Protein AF-A0A928SGA4-F1 (afdb_monomer_lite)

Structure (mmCIF, N/CA/C/O backbone):
data_AF-A0A928SGA4-F1
#
_entry.id   AF-A0A928SGA4-F1
#
loop_
_atom_site.group_PDB
_atom_site.id
_atom_site.type_symbol
_atom_site.label_atom_id
_atom_site.label_alt_id
_atom_site.label_comp_id
_atom_site.label_asym_id
_atom_site.label_entity_id
_atom_site.label_seq_id
_atom_site.pdbx_PDB_ins_code
_atom_site.Cartn_x
_atom_site.Cartn_y
_atom_site.Cartn_z
_atom_site.occupancy
_atom_site.B_iso_or_equiv
_atom_site.auth_seq_id
_atom_site.auth_comp_id
_atom_site.auth_asym_id
_atom_site.auth_atom_id
_atom_site.pdbx_PDB_model_num
ATOM 1 N N . MET A 1 1 ? 1.463 10.753 -1.523 1.00 75.00 1 MET A N 1
ATOM 2 C CA . MET A 1 1 ? -0.009 10.830 -1.342 1.00 75.00 1 MET A CA 1
ATOM 3 C C . MET A 1 1 ? -0.497 9.677 -0.472 1.00 75.00 1 MET A C 1
ATOM 5 O O . MET A 1 1 ? -1.092 9.955 0.563 1.00 75.00 1 MET A O 1
ATOM 9 N N . GLU A 1 2 ? -0.169 8.426 -0.816 1.00 90.50 2 GLU A N 1
ATOM 10 C CA . GLU A 1 2 ? -0.588 7.247 -0.035 1.00 90.50 2 GLU A CA 1
ATOM 11 C C . GLU A 1 2 ? -0.092 7.242 1.413 1.00 90.50 2 GLU A C 1
ATOM 13 O O . GLU A 1 2 ? -0.875 6.960 2.307 1.00 90.50 2 GLU A O 1
ATOM 18 N N . GLU A 1 3 ? 1.137 7.686 1.693 1.00 92.69 3 GLU A N 1
ATOM 19 C CA . GLU A 1 3 ? 1.624 7.798 3.081 1.00 92.69 3 GLU A CA 1
ATOM 20 C C . GLU A 1 3 ? 0.769 8.746 3.946 1.00 92.69 3 GLU A C 1
ATOM 22 O O . GLU A 1 3 ? 0.614 8.552 5.150 1.00 92.69 3 GLU A O 1
ATOM 27 N N . LYS A 1 4 ? 0.191 9.802 3.355 1.00 96.12 4 LYS A N 1
ATOM 28 C CA . LYS A 1 4 ? -0.740 10.684 4.075 1.00 96.12 4 LYS A CA 1
ATOM 29 C C . LYS A 1 4 ? -2.081 9.982 4.287 1.00 96.12 4 LYS A C 1
ATOM 31 O O . LYS A 1 4 ? -2.623 10.068 5.380 1.00 96.12 4 LYS A O 1
ATOM 36 N N . ARG A 1 5 ? -2.575 9.267 3.270 1.00 96.81 5 ARG A N 1
ATOM 37 C CA . ARG A 1 5 ? -3.817 8.487 3.343 1.00 96.81 5 ARG A CA 1
ATOM 38 C C . ARG A 1 5 ? -3.736 7.410 4.426 1.00 96.81 5 ARG A C 1
ATOM 40 O O . ARG A 1 5 ? -4.609 7.378 5.280 1.00 96.81 5 ARG A O 1
ATOM 47 N N . ALA A 1 6 ? -2.665 6.618 4.438 1.00 97.44 6 ALA A N 1
ATOM 48 C CA . ALA A 1 6 ? -2.412 5.593 5.447 1.00 97.44 6 ALA A CA 1
ATOM 49 C C . ALA A 1 6 ? -2.378 6.185 6.861 1.00 97.44 6 ALA A C 1
ATOM 51 O O . ALA A 1 6 ? -3.097 5.723 7.740 1.00 97.44 6 ALA A O 1
ATOM 52 N N . ARG A 1 7 ? -1.610 7.265 7.074 1.00 97.81 7 ARG A N 1
ATOM 53 C CA . ARG A 1 7 ? -1.540 7.934 8.385 1.00 97.81 7 ARG A CA 1
ATOM 54 C C . ARG A 1 7 ? -2.886 8.477 8.848 1.00 97.81 7 ARG A C 1
ATOM 56 O O . ARG A 1 7 ? -3.217 8.343 10.020 1.00 97.81 7 ARG A O 1
ATOM 63 N N . THR A 1 8 ? -3.651 9.099 7.953 1.00 98.25 8 THR A N 1
ATOM 64 C CA . THR A 1 8 ? -4.989 9.597 8.287 1.00 98.25 8 THR A CA 1
ATOM 65 C C . THR A 1 8 ? -5.939 8.447 8.604 1.00 98.25 8 THR A C 1
ATOM 67 O O . THR A 1 8 ? -6.649 8.537 9.597 1.00 98.25 8 THR A O 1
ATOM 70 N N . ALA A 1 9 ? -5.920 7.366 7.821 1.00 98.19 9 ALA A N 1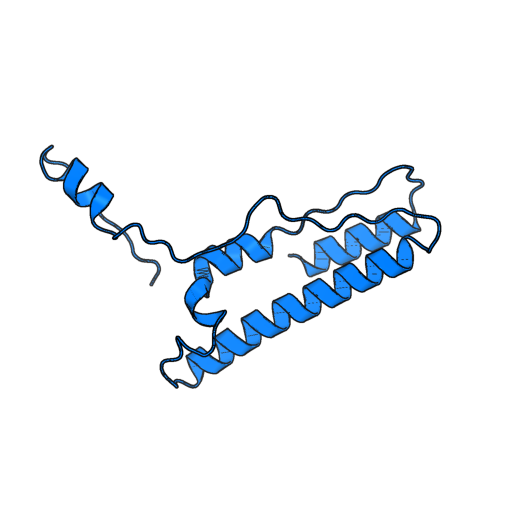
ATOM 71 C CA . ALA A 1 9 ? -6.756 6.196 8.066 1.00 98.19 9 ALA A CA 1
ATOM 72 C C . ALA A 1 9 ? -6.464 5.571 9.438 1.00 98.19 9 ALA A C 1
ATOM 74 O O . ALA A 1 9 ? -7.374 5.451 10.250 1.00 98.19 9 ALA A O 1
ATOM 75 N N . LEU A 1 10 ? -5.190 5.297 9.742 1.00 98.12 10 LEU A N 1
ATOM 76 C CA . LEU A 1 10 ? -4.770 4.786 11.052 1.00 98.12 10 LEU A CA 1
ATOM 77 C C . LEU A 1 10 ? -5.130 5.728 12.205 1.00 98.12 10 LEU A C 1
ATOM 79 O O . LEU A 1 10 ? -5.496 5.268 13.280 1.00 98.12 10 LEU A O 1
ATOM 83 N N . GLY A 1 11 ? -5.005 7.042 12.002 1.00 98.38 11 GLY A N 1
ATOM 84 C CA . GLY A 1 11 ? -5.412 8.026 13.001 1.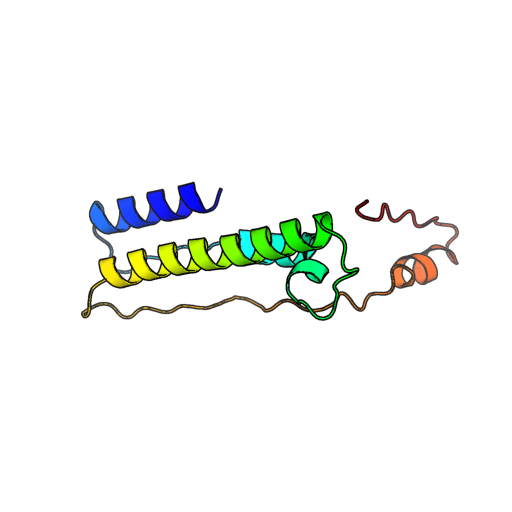00 98.38 11 GLY A CA 1
ATOM 85 C C . GLY A 1 11 ? -6.901 7.922 13.319 1.00 98.38 11 GLY A C 1
ATOM 86 O O . GLY A 1 11 ? -7.263 7.824 14.484 1.00 98.38 11 GLY A O 1
ATOM 87 N N . LEU A 1 12 ? -7.747 7.867 12.288 1.00 98.50 12 LEU A N 1
ATOM 88 C CA . LEU A 1 12 ? -9.197 7.760 12.451 1.00 98.50 12 LEU A CA 1
ATOM 89 C C . LEU A 1 12 ? -9.622 6.424 13.067 1.00 98.50 12 LEU A C 1
ATOM 91 O O . LEU A 1 12 ? -10.487 6.429 13.934 1.00 98.50 12 LEU A O 1
ATOM 95 N N . MET A 1 13 ? -8.986 5.307 12.690 1.00 98.25 13 MET A N 1
ATOM 96 C CA . MET A 1 13 ? -9.249 3.996 13.307 1.00 98.25 13 MET A CA 1
ATOM 97 C C . MET A 1 13 ? -9.012 4.003 14.823 1.00 98.25 13 MET A C 1
ATOM 99 O O . MET A 1 13 ? -9.712 3.298 15.543 1.00 98.25 13 MET A O 1
ATOM 103 N N . LYS A 1 14 ? -8.050 4.813 15.292 1.00 97.69 14 LYS A N 1
ATOM 104 C CA . LYS A 1 14 ? -7.667 4.939 16.707 1.00 97.69 14 LYS A CA 1
ATOM 105 C C . LYS A 1 14 ? -8.541 5.889 17.510 1.00 97.69 14 LYS A C 1
ATOM 107 O O . LYS A 1 14 ? -8.656 5.726 18.722 1.00 97.69 14 LYS A O 1
ATOM 112 N N . THR A 1 15 ? -9.043 6.950 16.883 1.00 98.12 15 THR A N 1
ATOM 113 C CA . THR A 1 15 ? -9.656 8.070 17.613 1.00 98.12 15 THR A CA 1
ATOM 114 C C . THR A 1 15 ? -11.165 8.136 17.481 1.00 98.12 15 THR A C 1
ATOM 116 O O . THR A 1 15 ? -11.803 8.725 18.349 1.00 98.12 15 THR A O 1
ATOM 119 N N . GLU A 1 16 ? -11.735 7.558 16.426 1.00 97.81 16 GLU A N 1
ATOM 120 C CA . GLU A 1 16 ? -13.172 7.600 16.167 1.00 97.81 16 GLU A CA 1
ATOM 121 C C . GLU A 1 16 ? -13.814 6.232 16.426 1.00 97.81 16 GLU A C 1
ATOM 123 O O . GLU A 1 16 ? -13.220 5.206 16.092 1.00 97.81 16 GLU A O 1
ATOM 128 N N . PRO A 1 17 ? -15.038 6.180 16.975 1.00 96.94 17 PRO A N 1
ATOM 129 C CA . PRO A 1 17 ? -15.804 4.942 17.007 1.00 96.94 17 PRO A CA 1
ATOM 130 C C . PRO A 1 17 ? -16.248 4.555 15.587 1.00 96.94 17 PRO A C 1
ATOM 132 O O . PRO A 1 17 ? -16.715 5.403 14.823 1.00 96.94 17 PRO A O 1
ATOM 135 N N . TRP A 1 18 ? -16.147 3.273 15.236 1.00 97.88 18 TRP A N 1
ATOM 136 C CA . TRP A 1 18 ? -16.601 2.747 13.948 1.00 97.88 18 TRP A CA 1
ATOM 137 C C . TRP A 1 18 ? -17.182 1.335 14.093 1.00 97.88 18 TRP A C 1
ATOM 139 O O . TRP A 1 18 ? -16.606 0.490 14.767 1.00 97.88 18 TRP A O 1
ATOM 149 N N . ASP A 1 19 ? -18.306 1.074 13.418 1.00 97.62 19 ASP A N 1
ATOM 150 C CA . ASP A 1 19 ? -18.837 -0.285 13.194 1.00 97.62 19 ASP A CA 1
ATOM 151 C C . ASP A 1 19 ? -18.361 -0.859 11.844 1.00 97.62 19 ASP A C 1
ATOM 153 O O . ASP A 1 19 ? -18.372 -2.065 11.608 1.00 97.62 19 ASP A O 1
ATOM 157 N N . MET A 1 20 ? -17.946 0.026 10.930 1.00 97.88 20 MET A N 1
ATOM 158 C CA . MET A 1 20 ? -17.401 -0.284 9.612 1.00 97.88 20 MET A CA 1
ATOM 159 C C . MET A 1 20 ? -16.389 0.795 9.222 1.00 97.88 20 MET A C 1
ATOM 161 O O . MET A 1 20 ? -16.691 1.987 9.289 1.00 97.88 20 MET A O 1
ATOM 165 N N . PHE A 1 21 ? -15.214 0.379 8.752 1.00 98.38 21 PHE A N 1
ATOM 166 C CA . PHE A 1 21 ? -14.169 1.276 8.264 1.00 98.38 21 PHE A CA 1
ATOM 167 C C . PHE A 1 21 ? -13.720 0.865 6.857 1.00 98.38 21 PHE A C 1
ATOM 169 O O . PHE A 1 21 ? -13.566 -0.320 6.568 1.00 98.38 21 PHE A O 1
ATOM 176 N N . MET A 1 22 ? -13.501 1.839 5.970 1.00 98.06 22 MET A N 1
ATOM 177 C CA . MET A 1 22 ? -13.025 1.596 4.606 1.00 98.06 22 MET A CA 1
ATOM 178 C C . MET A 1 22 ? -11.979 2.630 4.201 1.00 98.06 22 MET A C 1
ATOM 180 O O . MET A 1 22 ? -12.154 3.834 4.390 1.00 98.06 22 MET A O 1
ATOM 184 N N . VAL A 1 23 ? -10.917 2.153 3.558 1.00 97.69 23 VAL A N 1
ATOM 185 C CA . VAL A 1 23 ? -9.898 2.982 2.916 1.00 97.69 23 VAL A CA 1
ATOM 186 C C . VAL A 1 23 ? -9.572 2.411 1.538 1.00 97.69 23 VAL A C 1
ATOM 188 O O . VAL A 1 23 ? -9.473 1.203 1.361 1.00 97.69 23 VAL A O 1
ATOM 191 N N . VAL A 1 24 ? -9.404 3.295 0.554 1.00 97.12 24 VAL A N 1
ATOM 192 C CA . VAL A 1 24 ? -9.055 2.933 -0.829 1.00 97.12 24 VAL A CA 1
ATOM 193 C C . VAL A 1 24 ? -7.718 3.566 -1.183 1.00 97.12 24 VAL A C 1
ATOM 195 O O . VAL A 1 24 ? -7.593 4.788 -1.087 1.00 97.12 24 VAL A O 1
ATOM 198 N N . PHE A 1 25 ? -6.741 2.774 -1.623 1.00 96.75 25 PHE A N 1
ATOM 199 C CA . PHE A 1 25 ? -5.458 3.256 -2.146 1.00 96.75 25 PHE A CA 1
ATOM 200 C C . PHE A 1 25 ? -5.498 3.237 -3.671 1.00 96.75 25 PHE A C 1
ATOM 202 O O .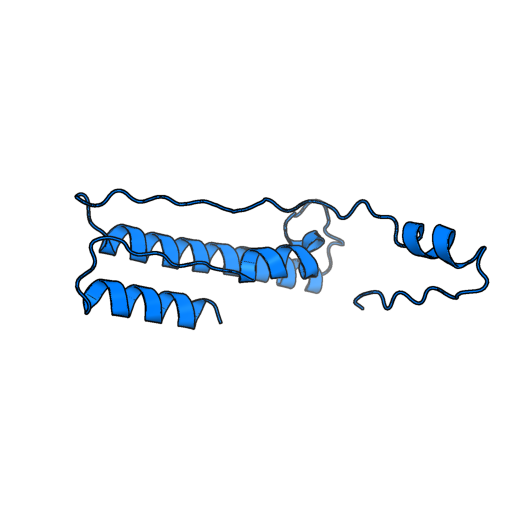 PHE A 1 25 ? -5.789 2.207 -4.262 1.00 96.75 25 PHE A O 1
ATOM 209 N N . THR A 1 26 ? -5.218 4.372 -4.315 1.00 95.00 26 THR A N 1
ATOM 210 C CA . THR A 1 26 ? -5.394 4.520 -5.777 1.00 95.00 26 THR A CA 1
ATOM 211 C C . THR A 1 26 ? -4.083 4.609 -6.549 1.00 95.00 26 THR A C 1
ATOM 213 O O . THR A 1 26 ? -4.079 4.639 -7.776 1.00 95.00 26 THR A O 1
ATOM 216 N N . ALA A 1 27 ? -2.947 4.687 -5.857 1.00 93.62 27 ALA A N 1
ATOM 217 C CA . ALA A 1 27 ? -1.658 4.821 -6.525 1.00 93.62 27 ALA A CA 1
ATOM 218 C C . ALA A 1 27 ? -1.186 3.528 -7.209 1.00 93.62 27 ALA A C 1
ATOM 220 O O . ALA A 1 27 ? -0.415 3.632 -8.156 1.00 93.62 27 ALA A O 1
ATOM 221 N N . THR A 1 28 ? -1.664 2.350 -6.792 1.00 93.50 28 THR A N 1
ATOM 222 C CA . THR A 1 28 ? -1.360 1.066 -7.452 1.00 93.50 28 THR A CA 1
ATOM 223 C C . THR A 1 28 ? -1.832 1.054 -8.905 1.00 93.50 28 THR A C 1
ATOM 225 O O . THR A 1 28 ? -1.062 0.702 -9.792 1.00 93.50 28 THR A O 1
ATOM 228 N N . ASP A 1 29 ? -3.050 1.532 -9.161 1.00 93.69 29 ASP A N 1
ATOM 229 C CA . ASP A 1 29 ? -3.609 1.684 -10.508 1.00 93.69 29 ASP A CA 1
ATOM 230 C C . ASP A 1 29 ? -2.779 2.650 -11.371 1.00 93.69 29 ASP A C 1
ATOM 232 O O . ASP A 1 29 ? -2.314 2.303 -12.455 1.00 93.69 29 ASP A O 1
ATOM 236 N N . ARG A 1 30 ? -2.477 3.843 -10.843 1.00 91.88 30 ARG A N 1
ATOM 237 C CA . ARG A 1 30 ? -1.662 4.841 -11.558 1.00 91.88 30 ARG A CA 1
ATOM 238 C C . ARG A 1 30 ? -0.264 4.324 -11.866 1.00 91.88 30 ARG A C 1
ATOM 240 O O . ARG A 1 30 ? 0.255 4.557 -12.952 1.00 91.88 30 ARG A O 1
ATOM 247 N N . MET A 1 31 ? 0.355 3.626 -10.920 1.00 91.62 31 MET A N 1
ATOM 248 C CA . ME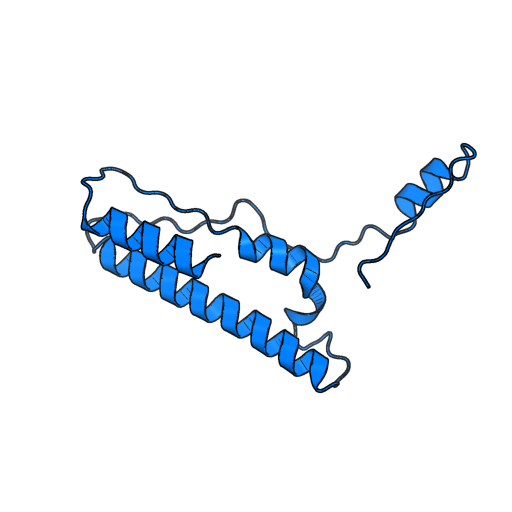T A 1 31 ? 1.642 2.984 -11.155 1.00 91.62 31 MET A CA 1
ATOM 249 C C . MET A 1 31 ? 1.538 1.905 -12.220 1.00 91.62 31 MET A C 1
ATOM 251 O O . MET A 1 31 ? 2.418 1.824 -13.069 1.00 91.62 31 MET A O 1
ATOM 255 N N . GLY A 1 32 ? 0.457 1.130 -12.219 1.00 90.25 32 GLY A N 1
ATOM 256 C CA . GLY A 1 32 ? 0.146 0.208 -13.300 1.00 90.25 32 GLY A CA 1
ATOM 257 C C . GLY A 1 32 ? 0.081 0.917 -14.653 1.00 90.25 32 GLY A C 1
ATOM 258 O O . GLY A 1 32 ? 0.711 0.463 -15.596 1.00 90.25 32 GLY A O 1
ATOM 259 N N . HIS A 1 33 ? -0.585 2.068 -14.746 1.00 90.06 33 HIS A N 1
ATOM 260 C CA . HIS A 1 33 ? -0.702 2.820 -15.997 1.00 90.06 33 HIS A CA 1
ATOM 261 C C . HIS A 1 33 ? 0.608 3.439 -16.502 1.00 90.06 33 HIS A C 1
ATOM 263 O O . HIS A 1 33 ? 0.863 3.400 -17.704 1.00 90.06 33 HIS A O 1
ATOM 269 N N . TYR A 1 34 ? 1.430 4.012 -15.619 1.00 89.56 34 TYR A N 1
ATOM 270 C CA . TYR A 1 34 ? 2.633 4.755 -16.025 1.00 89.56 34 TYR A CA 1
ATOM 271 C C . TYR A 1 34 ? 3.922 3.936 -15.980 1.00 89.56 34 TYR A C 1
ATOM 273 O O . TYR A 1 34 ? 4.874 4.247 -16.686 1.00 89.56 34 TYR A O 1
ATOM 281 N N . LEU A 1 35 ? 3.978 2.914 -15.129 1.00 91.81 35 LEU A N 1
ATOM 282 C CA . LEU A 1 35 ? 5.206 2.192 -14.798 1.00 91.81 35 LEU A CA 1
ATOM 283 C C . LEU A 1 35 ? 5.059 0.682 -15.015 1.00 91.81 35 LEU A C 1
ATOM 285 O O . LEU A 1 35 ? 5.818 -0.093 -14.429 1.00 91.81 35 LEU A O 1
ATOM 289 N N . TRP A 1 36 ? 4.106 0.247 -15.850 1.00 89.50 36 TRP A N 1
ATOM 290 C CA . TRP A 1 36 ? 3.872 -1.170 -16.155 1.00 89.50 36 TRP A CA 1
ATOM 291 C C . TRP A 1 36 ? 5.156 -1.960 -16.466 1.00 89.50 36 TRP A C 1
ATOM 293 O O . TRP A 1 36 ? 5.354 -2.993 -15.821 1.00 89.50 36 TRP A O 1
ATOM 303 N N . PRO A 1 37 ? 6.074 -1.481 -17.339 1.00 89.31 37 PRO A N 1
ATOM 304 C CA . PRO A 1 37 ? 7.278 -2.243 -17.689 1.00 89.31 37 PRO A CA 1
ATOM 305 C C . PRO A 1 37 ? 8.183 -2.529 -16.484 1.00 89.31 37 PRO A C 1
ATOM 307 O O . PRO A 1 37 ? 8.823 -3.570 -16.401 1.00 89.31 37 PRO A O 1
ATOM 310 N N . TYR A 1 38 ? 8.190 -1.642 -15.490 1.00 91.88 38 TYR A N 1
ATOM 311 C CA . TYR A 1 38 ? 9.045 -1.764 -14.310 1.00 91.88 38 TYR A CA 1
ATOM 312 C C . TYR A 1 38 ? 8.475 -2.710 -13.242 1.00 91.88 38 TYR A C 1
ATOM 314 O O . TYR A 1 38 ? 9.126 -2.954 -12.227 1.00 91.88 38 TYR A O 1
ATOM 322 N N . HIS A 1 39 ? 7.281 -3.283 -13.440 1.00 88.75 39 HIS A N 1
ATOM 323 C CA . HIS A 1 39 ? 6.708 -4.262 -12.507 1.00 88.75 39 HIS A CA 1
ATOM 324 C C . HIS A 1 39 ? 7.342 -5.654 -12.644 1.00 88.75 39 HIS A C 1
ATOM 326 O O . HIS A 1 39 ? 7.188 -6.485 -11.746 1.00 88.75 39 HIS A O 1
ATOM 332 N N . ARG A 1 40 ? 8.055 -5.938 -13.744 1.00 81.94 40 ARG A N 1
ATOM 333 C CA . ARG A 1 40 ? 8.637 -7.257 -14.017 1.00 81.94 40 ARG A CA 1
ATOM 334 C C . ARG A 1 40 ? 10.084 -7.147 -14.485 1.00 81.94 40 ARG A C 1
ATOM 336 O O . ARG A 1 40 ? 10.389 -6.411 -15.408 1.00 81.94 40 ARG A O 1
ATOM 343 N N . LEU A 1 41 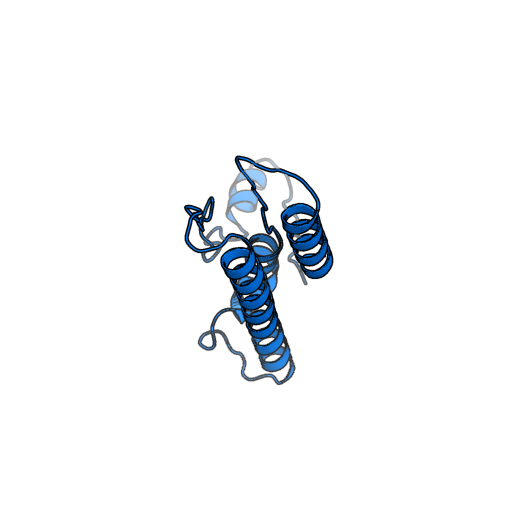? 10.965 -7.968 -13.908 1.00 74.88 41 LEU A N 1
ATOM 344 C CA . LEU A 1 41 ? 12.376 -8.049 -14.318 1.00 74.88 41 LEU A CA 1
ATOM 345 C C . LEU A 1 41 ? 12.580 -8.548 -15.755 1.00 74.88 41 LEU A C 1
ATOM 347 O O . LEU A 1 41 ? 13.621 -8.278 -16.343 1.00 74.88 41 LEU A O 1
ATOM 351 N N . VAL A 1 42 ? 11.605 -9.269 -16.318 1.00 76.38 42 VAL A N 1
ATOM 352 C CA . VAL A 1 42 ? 11.704 -9.811 -17.684 1.00 76.38 42 VAL A CA 1
ATOM 353 C C . VAL A 1 42 ? 11.698 -8.728 -18.766 1.00 76.38 42 VAL A C 1
ATOM 355 O O . VAL A 1 42 ? 12.171 -8.993 -19.864 1.00 76.38 42 VAL A O 1
ATOM 358 N N . ASP A 1 43 ? 11.232 -7.520 -18.439 1.00 76.81 43 ASP A N 1
ATOM 359 C CA . ASP A 1 43 ? 11.113 -6.393 -19.369 1.00 76.81 43 ASP A CA 1
ATOM 360 C C . ASP A 1 43 ? 12.275 -5.385 -19.206 1.00 76.81 43 ASP A C 1
ATOM 362 O O . ASP A 1 43 ? 12.170 -4.225 -19.604 1.00 76.81 43 ASP A O 1
ATOM 366 N N . SER A 1 44 ? 13.381 -5.810 -18.578 1.00 83.50 44 SER A N 1
ATOM 367 C CA . SER A 1 44 ? 14.557 -4.970 -18.334 1.00 83.50 44 SER A CA 1
ATOM 368 C C . SER A 1 44 ? 15.408 -4.767 -19.583 1.00 83.50 44 SER A C 1
ATOM 370 O O . SER A 1 44 ? 15.787 -5.728 -20.249 1.00 83.50 44 SER A O 1
ATOM 372 N N . ASP A 1 45 ? 15.791 -3.516 -19.845 1.00 86.69 45 ASP A N 1
ATOM 373 C CA . ASP A 1 45 ? 16.817 -3.160 -20.836 1.00 86.69 45 ASP A CA 1
ATOM 374 C C . ASP A 1 45 ? 18.251 -3.230 -20.267 1.00 86.69 45 ASP A C 1
ATOM 376 O O . ASP A 1 45 ? 19.225 -2.986 -20.980 1.00 86.69 45 ASP A O 1
ATOM 380 N N . GLY A 1 46 ? 18.393 -3.583 -18.983 1.00 87.25 46 GLY A N 1
ATOM 381 C CA . GLY A 1 46 ? 19.669 -3.672 -18.274 1.00 87.25 46 GLY A CA 1
ATOM 382 C C . GLY A 1 46 ? 20.271 -2.329 -17.847 1.00 87.25 46 GLY A C 1
ATOM 383 O O . GLY A 1 46 ? 21.344 -2.332 -17.241 1.00 87.25 46 GLY A O 1
ATOM 384 N N . SER A 1 47 ? 19.613 -1.199 -18.123 1.00 93.38 47 SER A N 1
ATOM 385 C CA . SER A 1 47 ? 20.108 0.125 -17.739 1.00 93.38 47 SER A CA 1
ATOM 386 C C . SER A 1 47 ? 20.024 0.356 -16.220 1.00 93.38 47 SER A C 1
ATOM 388 O O . SER A 1 47 ? 19.107 -0.154 -15.559 1.00 93.38 47 SER A O 1
ATOM 390 N N . PRO A 1 48 ? 20.963 1.123 -15.629 1.00 93.69 48 PRO A N 1
ATOM 391 C CA . PRO A 1 48 ? 20.868 1.551 -14.233 1.00 93.69 48 PRO A CA 1
ATOM 392 C C . PRO A 1 48 ? 19.544 2.259 -13.922 1.00 93.69 48 PRO A C 1
ATOM 394 O O . PRO A 1 48 ? 18.916 1.962 -12.908 1.00 93.69 48 PRO A O 1
ATOM 397 N N . GLU A 1 49 ? 19.079 3.123 -14.823 1.00 93.12 49 GLU A N 1
ATOM 398 C CA . GLU A 1 49 ? 17.835 3.881 -14.688 1.00 93.12 49 GLU A CA 1
ATOM 399 C C . GLU A 1 49 ? 16.614 2.955 -14.612 1.00 93.12 49 GLU A C 1
ATOM 401 O O . GLU A 1 49 ? 15.738 3.133 -13.761 1.00 93.12 49 GLU A O 1
ATOM 406 N N . TRP A 1 50 ? 16.566 1.915 -15.452 1.00 93.19 50 TRP A N 1
ATOM 407 C CA . TRP A 1 50 ? 15.504 0.913 -15.389 1.00 93.19 50 TRP A CA 1
ATOM 408 C C . TRP A 1 50 ? 15.513 0.179 -14.046 1.00 93.19 50 TRP A C 1
ATOM 410 O O . TRP A 1 50 ? 14.457 -0.026 -13.442 1.00 93.19 50 TRP A O 1
ATOM 420 N N . GLN A 1 51 ? 16.696 -0.197 -13.546 1.00 92.88 51 GLN A N 1
ATOM 421 C CA . GLN A 1 51 ? 16.831 -0.889 -12.260 1.00 92.88 51 GLN A CA 1
ATOM 422 C C . GLN A 1 51 ? 16.391 -0.005 -11.090 1.00 92.88 51 GLN A C 1
ATOM 424 O O . GLN A 1 51 ? 15.713 -0.491 -10.182 1.00 92.88 51 GLN A O 1
ATOM 429 N N . GLU A 1 52 ? 16.720 1.286 -11.117 1.00 94.69 52 GLU A N 1
ATOM 430 C CA . GLU A 1 52 ? 16.259 2.257 -10.122 1.00 94.69 52 GLU A CA 1
ATOM 431 C C . GLU A 1 52 ? 14.730 2.375 -10.112 1.00 94.69 52 GLU A C 1
ATOM 433 O O . GLU A 1 52 ? 14.113 2.304 -9.046 1.00 94.69 52 GLU A O 1
ATOM 438 N N . LEU A 1 53 ? 14.096 2.474 -11.285 1.00 94.81 53 LEU A N 1
ATOM 439 C CA . LEU A 1 53 ? 12.636 2.543 -11.401 1.00 94.81 53 LEU A CA 1
ATOM 440 C C . LEU A 1 53 ? 11.957 1.243 -10.958 1.00 94.81 53 LEU A C 1
ATOM 442 O O . LEU A 1 53 ? 10.975 1.289 -10.214 1.00 94.81 53 LEU A O 1
ATOM 446 N N . HIS A 1 54 ? 12.499 0.084 -11.333 1.00 94.75 54 HIS A N 1
ATOM 447 C CA . HIS A 1 54 ? 12.020 -1.214 -10.857 1.00 94.75 54 HIS A CA 1
ATOM 448 C C . HIS A 1 54 ? 12.082 -1.318 -9.329 1.00 94.75 54 HIS A C 1
ATOM 450 O O . HIS A 1 54 ? 11.111 -1.717 -8.676 1.00 94.75 54 HIS A O 1
ATOM 456 N N . GLN A 1 55 ? 13.206 -0.912 -8.735 1.00 95.25 55 GLN A N 1
ATOM 457 C CA . GLN A 1 55 ? 13.356 -0.882 -7.285 1.00 95.25 55 GLN A CA 1
ATOM 458 C C . GLN A 1 55 ? 12.371 0.092 -6.641 1.00 95.25 55 GLN A C 1
ATOM 460 O O . GLN A 1 55 ? 11.734 -0.273 -5.655 1.00 95.25 55 GLN A O 1
ATOM 465 N N . ALA A 1 56 ? 12.185 1.290 -7.198 1.00 95.44 56 ALA A N 1
ATOM 466 C CA . ALA A 1 56 ? 11.229 2.268 -6.687 1.00 95.44 56 ALA A CA 1
ATOM 467 C C . ALA A 1 56 ? 9.788 1.732 -6.709 1.00 95.44 56 ALA A C 1
ATOM 469 O O . ALA A 1 56 ? 9.072 1.855 -5.711 1.00 95.44 56 ALA A O 1
ATOM 470 N N . VAL A 1 57 ? 9.383 1.069 -7.799 1.00 95.31 57 VAL A N 1
ATOM 471 C CA . VAL A 1 57 ? 8.077 0.401 -7.909 1.00 95.31 57 VAL A CA 1
ATOM 472 C C . VAL A 1 57 ? 7.927 -0.665 -6.829 1.00 95.31 57 VAL A C 1
ATOM 474 O O . VAL A 1 57 ? 6.943 -0.664 -6.089 1.00 95.31 57 VAL A O 1
ATOM 477 N N . ARG A 1 58 ? 8.925 -1.539 -6.665 1.00 95.25 58 ARG A N 1
ATOM 478 C CA . ARG A 1 58 ? 8.910 -2.579 -5.629 1.00 95.25 58 ARG A CA 1
ATOM 479 C C . ARG A 1 58 ? 8.823 -1.992 -4.218 1.00 95.25 58 ARG A C 1
ATOM 481 O O . ARG A 1 58 ? 8.043 -2.478 -3.403 1.00 95.25 58 ARG A O 1
ATOM 488 N N . GLN A 1 59 ? 9.602 -0.951 -3.926 1.00 96.19 59 GLN A N 1
ATOM 489 C CA . GLN A 1 59 ? 9.606 -0.286 -2.620 1.00 96.19 59 GLN A CA 1
ATOM 490 C C . GLN A 1 59 ? 8.263 0.372 -2.302 1.00 96.19 59 GLN A C 1
ATOM 492 O O . GLN A 1 59 ? 7.829 0.353 -1.153 1.00 96.19 59 GLN A O 1
ATOM 497 N N . PHE A 1 60 ? 7.571 0.914 -3.304 1.00 95.69 60 PHE A N 1
ATOM 498 C CA . PHE A 1 60 ? 6.220 1.426 -3.110 1.00 95.69 60 PHE A CA 1
ATOM 499 C C . PHE A 1 60 ? 5.252 0.328 -2.643 1.00 95.69 60 PHE A C 1
ATOM 501 O O . PHE A 1 60 ? 4.531 0.545 -1.671 1.00 95.69 60 PHE A O 1
ATOM 508 N N . TYR A 1 61 ? 5.250 -0.844 -3.290 1.00 95.31 61 TYR A N 1
ATOM 509 C CA . TYR A 1 61 ? 4.360 -1.941 -2.892 1.00 95.31 61 TYR A CA 1
ATOM 510 C C . TYR A 1 61 ? 4.676 -2.459 -1.489 1.00 95.31 61 TYR A C 1
ATOM 512 O O . TYR A 1 61 ? 3.749 -2.720 -0.734 1.00 95.31 61 TYR A O 1
ATOM 520 N N . ILE A 1 62 ? 5.958 -2.535 -1.113 1.00 96.94 62 ILE A N 1
ATOM 521 C CA . ILE A 1 62 ? 6.367 -2.903 0.253 1.00 96.94 62 ILE A CA 1
ATOM 522 C C . ILE A 1 62 ? 5.813 -1.906 1.271 1.00 96.94 62 ILE A C 1
ATOM 524 O O . ILE A 1 62 ? 5.168 -2.306 2.230 1.00 96.94 62 ILE A O 1
ATOM 528 N N . LYS A 1 63 ? 5.990 -0.601 1.041 1.00 96.75 63 LYS A N 1
ATOM 529 C CA . LYS A 1 63 ? 5.449 0.430 1.940 1.00 96.75 63 LYS A CA 1
ATOM 530 C C . LYS A 1 63 ? 3.925 0.389 2.042 1.00 96.75 63 LYS A C 1
ATOM 532 O O . LYS A 1 63 ? 3.363 0.701 3.090 1.00 96.75 63 LYS A O 1
ATOM 537 N N . LEU A 1 64 ? 3.246 0.072 0.940 1.00 96.44 64 LEU A N 1
ATOM 538 C CA . LEU A 1 64 ? 1.796 -0.077 0.939 1.00 96.44 64 LEU A CA 1
ATOM 539 C C . LEU A 1 64 ? 1.366 -1.311 1.743 1.00 96.44 64 LEU A C 1
ATOM 541 O O . LEU A 1 64 ? 0.433 -1.210 2.533 1.00 96.44 64 LEU A O 1
ATOM 545 N N . ASP A 1 65 ? 2.065 -2.434 1.580 1.00 97.38 65 ASP A N 1
ATOM 546 C CA . ASP A 1 65 ? 1.851 -3.662 2.351 1.00 97.38 65 ASP A CA 1
ATOM 547 C C . ASP A 1 65 ? 2.067 -3.432 3.856 1.00 97.38 65 ASP A C 1
ATOM 549 O O . ASP A 1 65 ? 1.200 -3.764 4.659 1.00 97.38 65 ASP A O 1
ATOM 553 N N . GLU A 1 66 ? 3.140 -2.735 4.242 1.00 98.00 66 GLU A N 1
ATOM 554 C CA . GLU A 1 66 ? 3.397 -2.328 5.632 1.00 98.00 66 GLU A CA 1
ATOM 555 C C . GLU A 1 66 ? 2.255 -1.474 6.206 1.00 98.00 66 GLU A C 1
ATOM 557 O O . GLU A 1 66 ? 1.820 -1.680 7.341 1.00 98.00 66 GLU A O 1
ATOM 562 N N . ALA A 1 67 ? 1.734 -0.524 5.422 1.00 97.19 67 ALA A N 1
ATOM 563 C CA . ALA A 1 67 ? 0.603 0.301 5.834 1.00 97.19 67 ALA A CA 1
ATOM 564 C C . ALA A 1 67 ? -0.679 -0.527 6.015 1.00 97.19 67 ALA A C 1
ATOM 566 O O . ALA A 1 67 ? -1.411 -0.311 6.983 1.00 97.19 67 ALA A O 1
ATOM 567 N N . VAL A 1 68 ? -0.945 -1.476 5.112 1.00 97.38 68 VAL A N 1
ATOM 568 C CA . VAL A 1 68 ? -2.067 -2.419 5.229 1.00 97.38 68 VAL A CA 1
ATOM 569 C C . VAL A 1 68 ? -1.907 -3.292 6.471 1.00 97.38 68 VAL A C 1
ATOM 571 O O . VAL A 1 68 ? -2.847 -3.388 7.257 1.00 97.38 68 VAL A O 1
ATOM 574 N N . GLY A 1 69 ? -0.715 -3.838 6.713 1.00 98.00 69 GLY A N 1
ATOM 575 C CA . GLY A 1 69 ? -0.402 -4.620 7.909 1.00 98.00 69 GLY A CA 1
ATOM 576 C C . GLY A 1 69 ? -0.643 -3.846 9.205 1.00 98.00 69 GLY A C 1
ATOM 577 O O . GLY A 1 69 ? -1.255 -4.373 10.132 1.00 98.00 69 GLY A O 1
ATOM 578 N N . ALA A 1 70 ? -0.254 -2.569 9.254 1.00 98.25 70 ALA A N 1
ATOM 579 C CA . ALA A 1 70 ? -0.508 -1.712 10.411 1.00 98.25 70 ALA A CA 1
ATOM 580 C C . ALA A 1 70 ? -2.009 -1.479 10.668 1.00 98.25 70 ALA A C 1
ATOM 582 O O . ALA A 1 70 ? -2.427 -1.424 11.822 1.00 98.25 70 ALA A O 1
ATOM 583 N N . MET A 1 71 ? -2.832 -1.364 9.621 1.00 98.12 71 MET A N 1
ATOM 584 C CA . MET A 1 71 ? -4.289 -1.246 9.775 1.00 98.12 71 MET A CA 1
ATOM 585 C C . MET A 1 71 ? -4.938 -2.572 10.178 1.00 98.12 71 MET A C 1
ATOM 587 O O . MET A 1 71 ? -5.853 -2.563 10.993 1.00 98.12 71 MET A O 1
ATOM 591 N N . ILE A 1 72 ? -4.456 -3.707 9.659 1.00 98.06 72 ILE A N 1
ATOM 592 C CA . ILE A 1 72 ? -4.920 -5.038 10.084 1.00 98.06 72 ILE A CA 1
ATOM 593 C C . ILE A 1 72 ? -4.647 -5.237 11.575 1.00 98.06 72 ILE A C 1
ATOM 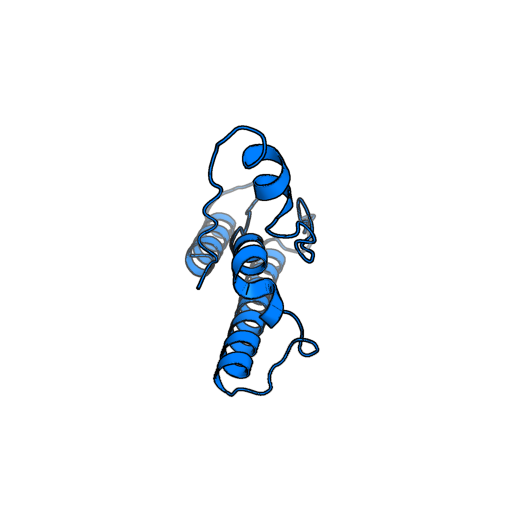595 O O . ILE A 1 72 ? -5.533 -5.659 12.310 1.00 98.06 72 ILE A O 1
ATOM 599 N N . GLN A 1 73 ? -3.442 -4.887 12.028 1.00 98.00 73 GLN A N 1
ATOM 600 C CA . GLN A 1 73 ? -3.086 -4.965 13.441 1.00 98.00 73 GLN A CA 1
ATOM 601 C C . GLN A 1 73 ? -3.976 -4.064 14.307 1.00 98.00 73 GLN A C 1
ATOM 603 O O . GLN A 1 73 ? -4.401 -4.483 15.378 1.00 98.00 73 GLN A O 1
ATOM 608 N N . GLU A 1 74 ? -4.263 -2.844 13.846 1.00 98.06 74 GLU A N 1
ATOM 609 C CA . GLU A 1 74 ? -5.131 -1.905 14.564 1.00 98.06 74 GLU A CA 1
ATOM 610 C C . GLU A 1 74 ? -6.587 -2.384 14.646 1.00 98.06 74 GLU A C 1
ATOM 612 O O . GLU A 1 74 ? -7.251 -2.144 15.648 1.00 98.06 74 GLU A O 1
ATOM 617 N N . ALA A 1 75 ? -7.086 -3.074 13.617 1.00 97.88 75 ALA A N 1
ATOM 618 C CA . ALA A 1 75 ? -8.450 -3.598 13.602 1.00 97.88 75 ALA A CA 1
ATOM 619 C C . ALA A 1 75 ? -8.697 -4.663 14.691 1.00 97.88 75 ALA A C 1
ATOM 621 O O . ALA A 1 75 ? -9.830 -4.812 15.151 1.00 97.88 75 ALA A O 1
ATOM 622 N N . GLY A 1 76 ? -7.648 -5.375 15.118 1.00 97.06 76 GLY A N 1
ATOM 623 C CA . GLY A 1 76 ? -7.719 -6.419 16.139 1.00 97.06 76 GLY A CA 1
ATOM 624 C C . GLY A 1 76 ? -8.407 -7.708 15.674 1.00 97.06 76 GLY A C 1
ATOM 625 O O . GLY A 1 76 ? -9.014 -7.774 14.606 1.00 97.06 76 GLY A O 1
ATOM 626 N N . ASP A 1 77 ? -8.313 -8.749 16.504 1.00 96.75 77 ASP A N 1
ATOM 627 C CA . ASP A 1 77 ? -8.761 -10.108 16.158 1.00 96.75 77 ASP A CA 1
ATOM 628 C C . ASP A 1 77 ? -10.294 -10.261 16.097 1.00 96.75 77 ASP A C 1
ATOM 630 O O . ASP A 1 77 ? -10.801 -11.175 15.446 1.00 96.75 77 ASP A O 1
ATOM 634 N N . ASP A 1 78 ? -11.038 -9.354 16.737 1.00 96.94 78 ASP A N 1
ATOM 635 C CA . ASP A 1 78 ? -12.508 -9.360 16.762 1.00 96.94 78 ASP A CA 1
ATOM 636 C C . ASP A 1 78 ? -13.140 -8.690 15.522 1.00 96.94 78 ASP A C 1
ATOM 638 O O . ASP A 1 78 ? -14.365 -8.661 15.378 1.00 96.94 78 ASP A O 1
ATOM 642 N N . THR A 1 79 ? -12.323 -8.166 14.601 1.00 98.19 79 THR A N 1
ATOM 643 C CA . THR A 1 79 ? -12.784 -7.482 13.387 1.00 98.19 79 THR A CA 1
ATOM 644 C C . THR A 1 79 ? -12.593 -8.358 12.153 1.00 98.19 79 THR A C 1
ATOM 646 O O . THR A 1 79 ? -11.508 -8.860 11.869 1.00 98.19 79 THR A O 1
ATOM 649 N N . THR A 1 80 ? -13.637 -8.486 11.331 1.00 98.38 80 THR A N 1
ATOM 650 C CA . THR A 1 80 ? -13.491 -9.095 10.000 1.00 98.38 80 THR A CA 1
ATOM 651 C C . THR A 1 80 ? -12.834 -8.106 9.042 1.00 98.38 80 THR A C 1
ATOM 653 O O . THR A 1 80 ? -13.418 -7.074 8.714 1.00 98.38 80 THR A O 1
ATOM 656 N N . VAL A 1 81 ? -11.644 -8.443 8.545 1.00 98.25 81 VAL A N 1
ATOM 657 C CA . VAL A 1 81 ? -10.931 -7.632 7.551 1.00 98.25 81 VAL A CA 1
ATOM 658 C C . VAL A 1 81 ? -11.120 -8.200 6.147 1.00 98.25 81 VAL A C 1
ATOM 660 O O . VAL A 1 81 ? -10.931 -9.393 5.912 1.00 98.25 81 VAL A O 1
ATOM 663 N N . VAL A 1 82 ? -11.431 -7.323 5.192 1.00 98.19 82 VAL A N 1
ATOM 664 C CA . VAL A 1 82 ? -11.489 -7.651 3.764 1.00 98.19 82 VAL A CA 1
ATOM 665 C C . VAL A 1 82 ? -10.484 -6.790 3.006 1.00 98.19 82 VAL A C 1
ATOM 667 O O . VAL A 1 82 ? -10.578 -5.565 3.012 1.00 98.19 82 VAL A O 1
ATOM 670 N N . VAL A 1 83 ? -9.545 -7.441 2.318 1.00 96.94 83 VAL A N 1
ATOM 671 C CA . VAL A 1 83 ? -8.634 -6.799 1.363 1.00 96.94 83 VAL A CA 1
ATOM 672 C C . VAL A 1 83 ? -9.069 -7.199 -0.039 1.00 96.94 83 VAL A C 1
ATOM 674 O O . VAL A 1 83 ? -9.162 -8.385 -0.352 1.00 96.94 83 VAL A O 1
ATOM 677 N N . MET A 1 84 ? -9.363 -6.213 -0.881 1.00 96.44 84 MET A N 1
ATOM 678 C CA . MET A 1 84 ? -9.825 -6.444 -2.246 1.00 96.44 84 MET A CA 1
ATOM 679 C C . MET A 1 84 ? -9.320 -5.370 -3.204 1.00 96.44 84 MET A C 1
ATOM 681 O O . MET A 1 84 ? -8.880 -4.301 -2.786 1.00 96.44 84 MET A O 1
ATOM 685 N N . SER A 1 85 ? -9.418 -5.683 -4.492 1.00 95.69 85 SER A N 1
ATOM 686 C CA . SER A 1 85 ? -9.216 -4.758 -5.602 1.00 95.69 85 SER A CA 1
ATOM 687 C C . SER A 1 85 ? -10.478 -4.763 -6.459 1.00 95.69 85 SER A C 1
ATOM 689 O O . SER A 1 85 ? -11.147 -5.793 -6.560 1.00 95.69 85 SER A O 1
ATOM 691 N N . ASP A 1 86 ? -10.806 -3.633 -7.072 1.00 96.12 86 ASP A N 1
ATOM 692 C CA . ASP A 1 86 ? -11.899 -3.522 -8.041 1.00 96.12 86 ASP A CA 1
ATOM 693 C C . ASP A 1 86 ? -11.535 -4.175 -9.381 1.00 96.12 86 ASP A C 1
ATOM 695 O O . ASP A 1 86 ? -12.383 -4.790 -10.028 1.00 96.12 86 ASP A O 1
ATOM 699 N N . HIS A 1 87 ? -10.263 -4.098 -9.770 1.00 95.00 87 HIS A N 1
ATOM 700 C CA . HIS A 1 87 ? -9.717 -4.784 -10.935 1.00 95.00 87 HIS A CA 1
ATOM 701 C C . HIS A 1 87 ? -8.220 -5.108 -10.792 1.00 95.00 87 HIS A C 1
ATOM 703 O O . HIS A 1 87 ? -7.564 -4.773 -9.804 1.00 95.00 87 HIS A O 1
ATOM 709 N N . GLY A 1 88 ? -7.684 -5.820 -11.788 1.00 89.75 88 GLY A N 1
ATOM 710 C CA . GLY A 1 88 ? -6.246 -6.036 -11.967 1.00 89.75 88 GLY A CA 1
ATOM 711 C C . GLY A 1 88 ? -5.639 -5.059 -12.977 1.00 89.75 88 GLY A C 1
ATOM 712 O O . GLY A 1 88 ? -6.309 -4.152 -13.462 1.00 89.75 88 GLY A O 1
ATOM 713 N N . MET A 1 89 ? -4.374 -5.279 -13.332 1.00 89.25 89 MET A N 1
ATOM 714 C CA . MET A 1 89 ? -3.685 -4.541 -14.392 1.00 89.25 89 MET A CA 1
ATOM 715 C C . MET A 1 89 ? -3.026 -5.528 -15.358 1.00 89.25 89 MET A C 1
ATOM 717 O O . MET A 1 89 ? -2.635 -6.632 -14.968 1.00 89.25 89 MET A O 1
ATOM 721 N N . GLY A 1 90 ? -2.929 -5.142 -16.625 1.00 84.00 90 GLY A N 1
ATOM 722 C CA . GLY A 1 90 ? -2.362 -5.953 -17.694 1.00 84.00 90 GLY A CA 1
ATOM 723 C C . GLY A 1 90 ? -1.697 -5.085 -18.750 1.00 84.00 90 GLY A C 1
ATOM 724 O O . GLY A 1 90 ? -1.779 -3.859 -18.706 1.00 84.00 90 GLY A O 1
ATOM 725 N N . TRP A 1 91 ? -1.046 -5.730 -19.718 1.00 80.06 91 TRP A N 1
ATOM 726 C CA . TRP A 1 91 ? -0.499 -4.998 -20.850 1.00 80.06 91 TRP A CA 1
ATOM 727 C C . TRP A 1 91 ? -1.638 -4.344 -21.632 1.00 80.06 91 TRP A C 1
ATOM 729 O O . TRP A 1 91 ? -2.630 -4.996 -21.971 1.00 80.06 91 TRP A O 1
ATOM 739 N N . ASN A 1 92 ? -1.481 -3.065 -21.962 1.00 71.69 92 ASN A N 1
ATOM 740 C CA . ASN A 1 92 ? -2.387 -2.408 -22.888 1.00 71.69 92 ASN A CA 1
ATOM 741 C C . ASN A 1 92 ? -2.103 -2.939 -24.298 1.00 71.69 92 ASN A C 1
ATOM 743 O O . ASN A 1 92 ? -1.217 -2.458 -24.995 1.00 71.69 92 ASN A O 1
ATOM 747 N N . HIS A 1 93 ? -2.850 -3.967 -24.705 1.00 63.53 93 HIS A N 1
ATOM 748 C CA . HIS A 1 93 ? -2.802 -4.549 -26.054 1.00 63.53 93 HIS A CA 1
ATOM 749 C C . HIS A 1 93 ? -3.495 -3.685 -27.115 1.00 63.53 93 HIS A C 1
ATOM 751 O O . HIS A 1 93 ? -3.549 -4.073 -28.280 1.00 63.53 93 HIS A O 1
ATOM 757 N N . LEU A 1 94 ? -4.051 -2.533 -26.725 1.00 56.03 94 LEU A N 1
ATOM 758 C CA . LEU A 1 94 ? -4.485 -1.527 -27.681 1.00 56.03 94 LEU A CA 1
ATOM 759 C C . LEU A 1 94 ? -3.236 -1.021 -28.395 1.00 56.03 94 LEU A C 1
ATOM 761 O O . LEU A 1 94 ? -2.514 -0.174 -27.873 1.00 56.03 94 LEU A O 1
ATOM 765 N N . GLU A 1 95 ? -2.984 -1.561 -29.587 1.00 52.50 95 GLU A N 1
ATOM 766 C CA . GLU A 1 95 ? -2.076 -0.930 -30.528 1.00 52.50 95 GLU A CA 1
ATOM 767 C C . GLU A 1 95 ? -2.457 0.547 -30.604 1.00 52.50 95 GLU A C 1
ATOM 769 O O . GLU A 1 95 ? -3.625 0.892 -30.822 1.00 52.50 95 GLU A O 1
ATOM 774 N N . ALA A 1 96 ? -1.467 1.423 -30.459 1.00 54.91 96 ALA A N 1
ATOM 775 C CA . ALA A 1 96 ? -1.624 2.865 -30.606 1.00 54.91 96 ALA A CA 1
ATOM 776 C C . ALA A 1 96 ? -2.172 3.294 -31.993 1.00 54.91 96 ALA A C 1
ATOM 778 O O . ALA A 1 96 ? -2.303 4.484 -32.249 1.00 54.91 96 ALA A O 1
ATOM 779 N N . GLY A 1 97 ? -2.542 2.348 -32.866 1.00 54.56 97 GLY A N 1
ATOM 780 C CA . GLY A 1 97 ? -3.145 2.557 -34.178 1.00 54.56 97 GLY A CA 1
ATOM 781 C C . GLY A 1 97 ? -4.640 2.226 -34.294 1.00 54.56 97 GLY A C 1
ATOM 782 O O . GLY A 1 97 ? -5.215 2.484 -35.350 1.00 54.56 97 GLY A O 1
ATOM 783 N N . LEU A 1 98 ? -5.331 1.684 -33.275 1.00 62.34 98 LEU A N 1
ATOM 784 C CA . LEU A 1 98 ? -6.769 1.377 -33.433 1.00 62.34 98 LEU A CA 1
ATOM 785 C C . LEU A 1 98 ? -7.605 2.658 -33.583 1.00 62.34 98 LEU A C 1
ATOM 787 O O . LEU A 1 98 ? -8.452 2.761 -34.465 1.00 62.34 98 LEU A O 1
ATOM 791 N N . LEU A 1 99 ? -7.333 3.666 -32.753 1.00 61.75 99 LEU A N 1
ATOM 792 C CA . LEU A 1 99 ? -7.973 4.976 -32.876 1.00 61.75 99 LEU A CA 1
ATOM 793 C C . LEU A 1 99 ? -7.565 5.671 -34.176 1.00 61.75 99 LEU A C 1
ATOM 795 O O . LEU A 1 99 ? -8.439 6.175 -34.872 1.00 61.75 99 LEU A O 1
ATOM 799 N N . GLU A 1 100 ? -6.282 5.629 -34.542 1.00 66.50 100 GLU A N 1
ATOM 800 C CA . GLU A 1 100 ? -5.784 6.164 -35.813 1.00 66.50 100 GLU A CA 1
ATOM 801 C C . GLU A 1 100 ? -6.497 5.541 -37.022 1.00 66.50 100 GLU A C 1
ATOM 803 O O . GLU A 1 100 ? -7.098 6.252 -37.825 1.00 66.50 100 GLU A O 1
ATOM 808 N N . SER A 1 101 ? -6.537 4.211 -37.114 1.00 66.00 101 SER A N 1
ATOM 809 C CA . SER A 1 101 ? -7.186 3.490 -38.218 1.00 66.00 101 SER A CA 1
ATOM 810 C C . SER A 1 101 ? -8.687 3.779 -38.348 1.00 66.00 101 SER A C 1
ATOM 812 O O . SER A 1 101 ? -9.235 3.686 -39.446 1.00 66.00 101 SER A O 1
ATOM 814 N N . LEU A 1 102 ? -9.357 4.184 -37.264 1.00 72.94 102 LEU A N 1
ATOM 815 C CA . LEU A 1 102 ? -10.770 4.569 -37.272 1.00 72.94 102 LEU A CA 1
ATOM 816 C C . LEU A 1 102 ? -11.012 6.030 -37.679 1.00 72.94 102 LEU A C 1
ATOM 818 O O . LEU A 1 102 ? -12.092 6.345 -38.195 1.00 72.94 102 LEU A O 1
ATOM 822 N N . VAL A 1 103 ? -10.056 6.930 -37.431 1.00 76.06 103 VAL A N 1
ATOM 823 C CA . VAL A 1 103 ? -10.233 8.380 -37.640 1.00 76.06 103 VAL A CA 1
ATOM 824 C C . VAL A 1 103 ? -9.575 8.885 -38.925 1.00 76.06 103 VAL A C 1
ATOM 826 O O . VAL A 1 103 ? -10.144 9.762 -39.580 1.00 76.06 103 VAL A O 1
ATOM 829 N N . THR A 1 104 ? -8.470 8.276 -39.364 1.00 79.06 104 THR A N 1
ATOM 830 C CA . THR A 1 104 ? -7.758 8.650 -40.598 1.00 79.06 104 THR A CA 1
ATOM 831 C C . THR A 1 104 ? -8.637 8.523 -41.852 1.00 79.06 104 THR A C 1
ATOM 833 O O . THR A 1 104 ? -8.677 9.474 -42.637 1.00 79.06 104 THR A O 1
ATOM 836 N N . PRO A 1 105 ? -9.452 7.458 -42.039 1.00 83.00 105 PRO A N 1
ATOM 837 C CA . PRO A 1 105 ? -10.384 7.379 -43.172 1.00 83.00 105 PRO A CA 1
ATOM 838 C C . PRO A 1 105 ? -11.483 8.453 -43.162 1.00 83.00 105 PRO A C 1
ATOM 840 O O . PRO A 1 105 ? -12.140 8.669 -44.177 1.00 83.00 105 PRO A O 1
ATOM 843 N N . LYS A 1 106 ? -11.702 9.129 -42.025 1.00 82.69 106 LYS A N 1
ATOM 844 C CA . LYS A 1 106 ? -12.672 10.225 -41.864 1.00 82.69 106 LYS A CA 1
ATOM 845 C C . LYS A 1 106 ? -12.031 11.612 -42.007 1.00 82.69 106 LYS A C 1
ATOM 847 O O . LYS A 1 106 ? -12.693 12.610 -41.737 1.00 82.69 106 LYS A O 1
ATOM 852 N N . GLY A 1 107 ? -10.760 11.683 -42.414 1.00 80.62 107 GLY A N 1
ATOM 853 C CA . GLY A 1 107 ? -10.020 12.939 -42.584 1.00 80.62 107 GLY A CA 1
ATOM 854 C C . GLY A 1 107 ? -9.586 13.596 -41.271 1.00 80.62 107 GLY A C 1
ATOM 855 O O . GLY A 1 107 ? -9.213 14.766 -41.268 1.00 80.62 107 GLY A O 1
ATOM 856 N N . LEU A 1 108 ? -9.645 12.865 -40.156 1.00 75.00 108 LEU A N 1
ATOM 857 C CA . LEU A 1 108 ? -9.193 13.325 -38.847 1.00 75.00 108 LEU A CA 1
ATOM 858 C C . LEU A 1 108 ? -7.802 12.751 -38.571 1.00 75.00 108 LEU A C 1
ATOM 860 O O . LEU A 1 108 ? -7.574 11.560 -38.761 1.00 75.00 108 LEU A O 1
ATOM 864 N N . ALA A 1 109 ? -6.878 13.591 -38.109 1.00 70.94 109 ALA A N 1
ATOM 865 C CA . ALA A 1 109 ? -5.553 13.149 -37.696 1.00 70.94 109 ALA A CA 1
ATOM 866 C C . ALA A 1 109 ? -5.583 12.700 -36.230 1.00 70.94 109 ALA A C 1
ATOM 868 O O . ALA A 1 109 ? -6.064 13.430 -35.360 1.00 70.94 109 ALA A O 1
ATOM 869 N N . PHE A 1 110 ? -5.052 11.511 -35.953 1.00 69.12 110 PHE A N 1
ATOM 870 C CA . PHE A 1 110 ? -4.770 11.075 -34.593 1.00 69.12 110 PHE A CA 1
ATOM 871 C C . PHE A 1 110 ? -3.381 11.568 -34.191 1.00 69.12 110 PHE A C 1
ATOM 873 O O . PHE A 1 110 ? -2.408 11.377 -34.914 1.00 69.12 110 PHE A O 1
ATOM 880 N N . HIS A 1 111 ? -3.288 12.218 -33.037 1.00 63.16 111 HIS A N 1
ATOM 881 C CA . HIS A 1 111 ? -2.013 12.590 -32.442 1.00 63.16 111 HIS A CA 1
ATOM 882 C C . HIS A 1 111 ? -1.955 11.975 -31.049 1.00 63.16 111 HIS A C 1
ATOM 884 O O . HIS A 1 111 ? -2.421 12.572 -30.077 1.00 63.16 111 HIS A O 1
ATOM 890 N N . SER A 1 112 ? -1.414 10.761 -30.946 1.00 58.72 112 SER A N 1
ATOM 891 C CA . SER A 1 112 ? -0.983 10.249 -29.651 1.00 58.72 112 SER A CA 1
ATOM 892 C C . SER A 1 112 ? 0.275 11.002 -29.254 1.00 58.72 112 SER A C 1
ATOM 894 O O . SER A 1 112 ? 1.334 10.803 -29.848 1.00 58.72 112 SER A O 1
ATOM 896 N N . ARG A 1 113 ? 0.185 11.832 -28.214 1.00 47.12 113 ARG A N 1
ATOM 897 C CA . ARG A 1 113 ? 1.368 12.030 -27.383 1.00 47.12 113 ARG A CA 1
ATOM 898 C C . ARG A 1 113 ? 1.564 10.713 -26.652 1.00 47.12 113 ARG A C 1
ATOM 900 O O . ARG A 1 113 ? 0.790 10.402 -25.748 1.00 47.12 113 ARG A O 1
ATOM 907 N N . GLY A 1 114 ? 2.522 9.912 -27.110 1.00 45.09 114 GLY A N 1
ATOM 908 C CA . GLY A 1 114 ? 3.093 8.898 -26.237 1.00 45.09 114 GLY A CA 1
ATOM 909 C C . GLY A 1 114 ? 3.530 9.593 -24.950 1.00 45.09 114 GLY A C 1
ATOM 910 O O . GLY A 1 114 ? 3.945 10.754 -24.982 1.00 45.09 114 GLY A O 1
ATOM 911 N N . CYS A 1 115 ? 3.338 8.934 -23.813 1.00 44.69 115 CYS A N 1
ATOM 912 C CA . CYS A 1 115 ? 4.043 9.346 -22.611 1.00 44.69 115 CYS A CA 1
ATOM 913 C C . CYS A 1 115 ? 5.531 9.088 -22.871 1.00 44.69 115 CYS A C 1
ATOM 915 O O . CYS A 1 115 ? 5.958 7.939 -22.792 1.00 44.69 115 CYS A O 1
ATOM 917 N N . ASP A 1 116 ? 6.246 10.140 -23.274 1.00 35.84 116 ASP A N 1
ATOM 918 C CA . ASP A 1 116 ? 7.706 10.229 -23.196 1.00 35.84 116 ASP A CA 1
ATOM 919 C C . ASP A 1 116 ? 8.158 10.265 -21.726 1.00 35.84 116 ASP A C 1
ATOM 921 O O . ASP A 1 116 ? 7.445 10.897 -20.902 1.00 35.84 116 ASP A O 1
#

pLDDT: mean 87.43, std 14.56, range [35.84, 98.5]

Secondary structure (DSSP, 8-state):
-HHHHHHHHHHHHHHS--SS------HHHHHHHHHGGGG-GGG----HHHHHHHHHHHHHHHHHHHHHHHHHHHH-TTS------S---------TTHHHHHHGGGTPPP------

Sequence (116 aa):
MEEKRARTALGLMKTEPWDMFMVVFTATDRMGHYLWPYHRLVDSDGSPEWQELHQAVRQFYIKLDEAVGAMIQEAGDDTTVVVMSDHGMGWNHLEAGLLESLVTPKGLAFHSRGCD

Foldseek 3Di:
DVVVQLVVQLVCLPPDDDPDGDGDDCVVVVCLVPVVLLCDPVSDPPDPVSVVSVVVNVVVVVVVVVSVVSVVVSCDPVDDDDDDDPDDHDDPPPDPCPVVVVCVVVVDHDDDPDPD

Radius of gyration: 19.95 Å; chains: 1; bounding box: 40×23×61 Å